Protein AF-A0A7D9DCQ5-F1 (afdb_monomer)

Solvent-accessible surface area (backbone atoms only — not comparable to full-atom values): 8613 Å² total; per-residue (Å²): 143,80,82,90,78,86,77,86,80,78,88,84,84,74,86,82,74,86,76,88,77,88,80,90,83,80,91,74,94,71,77,94,63,81,60,81,58,56,67,53,51,53,52,44,56,51,51,36,52,52,33,51,52,51,37,54,52,42,53,53,47,46,61,48,40,65,73,48,94,55,53,66,67,62,50,52,55,42,48,53,53,41,51,54,36,48,55,56,30,48,55,42,46,51,54,49,38,57,48,19,61,77,66,70,32,62,66,60,35,52,52,46,52,54,51,51,54,51,51,50,52,60,47,50,60,55,46,53,59,44,52,52,46,48,53,51,55,62,60,75,74,110

Nearest PDB structures (foldseek):
  8fih-assembly1_C  TM=6.602E-01  e=3.476E-01  synthetic construct
  8gjg-assembly1_A  TM=7.082E-01  e=1.261E+00  synthetic construct
  8gji-assembly1_A  TM=5.896E-01  e=8.661E-01  synthetic construct
  3fzf-assembly2_B  TM=5.570E-01  e=3.692E+00  Homo sapiens

Radius of gyration: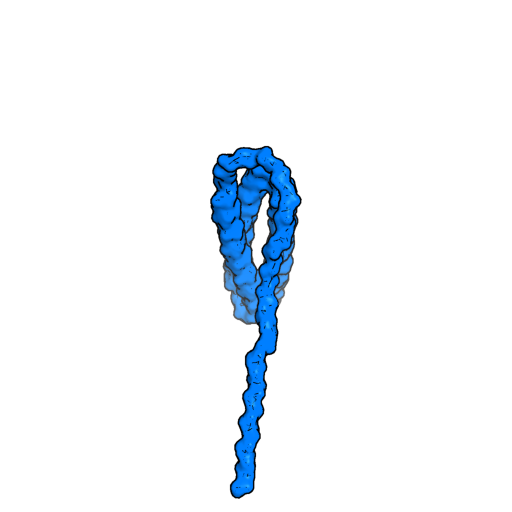 25.14 Å; Cα contacts (8 Å, |Δi|>4): 67; chains: 1; bounding box: 58×65×68 Å

Sequence (142 aa):
MSDDEVTELSMEGNAKENVVESGVSKENGQGNVAVPYGEILVKLRKEKRTRKTRLTKSKHRLQKLAKMRATREEIESCIEEIWEILEEAQAVMDEMSVLALKMENTELQSEIMKESDSLQEETQEVIERAEERLTDLMLEAR

Foldseek 3Di:
DDDDDDDDDDDDDDDPPPPPDDDDDDDDDDDPPVPPCPVVLVVLVVQLVVLVVVLVVLLVVLVVCLVDPHDLVSNVVSLVVNVVSLVSNVVSLVVQLVSCVVVVNVVSNVVSVVVNVVSVVVSVVSNVSSVVSSVVVVVVVD

Structure (mmCIF, N/CA/C/O backbone):
data_AF-A0A7D9DCQ5-F1
#
_entry.id   AF-A0A7D9DCQ5-F1
#
loop_
_atom_site.group_PDB
_atom_site.id
_atom_site.type_symbol
_atom_site.label_atom_id
_atom_site.label_alt_id
_atom_site.label_comp_id
_atom_site.label_asym_id
_atom_site.label_entity_id
_atom_site.label_seq_id
_atom_site.pdbx_PDB_ins_code
_atom_site.Cartn_x
_atom_site.Cartn_y
_atom_site.Cartn_z
_atom_site.occupancy
_atom_site.B_iso_or_equiv
_atom_site.auth_seq_id
_atom_site.auth_comp_id
_atom_site.auth_asym_id
_atom_site.auth_atom_id
_atom_site.pdbx_PDB_model_num
ATOM 1 N N . MET A 1 1 ? 38.873 -57.550 19.656 1.00 48.81 1 MET A N 1
ATOM 2 C CA . MET A 1 1 ? 37.928 -57.350 20.767 1.00 48.81 1 MET A CA 1
ATOM 3 C C . MET A 1 1 ? 38.279 -55.999 21.335 1.00 48.81 1 MET A C 1
ATOM 5 O O . MET A 1 1 ? 39.343 -55.868 21.923 1.00 48.81 1 MET A O 1
ATOM 9 N N . SER A 1 2 ? 37.493 -54.997 20.967 1.00 48.00 2 SER A N 1
ATOM 10 C CA . SER A 1 2 ? 37.652 -53.620 21.413 1.00 48.00 2 SER A CA 1
ATOM 11 C C . SER A 1 2 ? 36.250 -53.114 21.664 1.00 48.00 2 SER A C 1
ATOM 13 O O . SER A 1 2 ? 35.358 -53.348 20.847 1.00 48.00 2 SER A O 1
ATOM 15 N N . ASP A 1 3 ? 36.113 -52.582 22.861 1.00 46.25 3 ASP A N 1
ATOM 16 C CA . ASP A 1 3 ? 34.896 -52.497 23.631 1.00 46.25 3 ASP A CA 1
ATOM 17 C C . ASP A 1 3 ? 33.929 -51.434 23.118 1.00 46.25 3 ASP A C 1
ATOM 19 O O . ASP A 1 3 ? 34.319 -50.420 22.533 1.00 46.25 3 ASP A O 1
ATOM 23 N N . ASP A 1 4 ? 32.655 -51.720 23.367 1.00 49.94 4 ASP A N 1
ATOM 24 C CA . ASP A 1 4 ? 31.549 -50.783 23.324 1.00 49.94 4 ASP A CA 1
ATOM 25 C C . ASP A 1 4 ? 31.826 -49.604 24.262 1.00 49.94 4 ASP A C 1
ATOM 27 O O . ASP A 1 4 ? 32.005 -49.784 25.466 1.00 49.94 4 ASP A O 1
ATOM 31 N N . GLU A 1 5 ? 31.755 -48.385 23.736 1.00 53.09 5 GLU A N 1
ATOM 32 C CA . GLU A 1 5 ? 31.410 -47.231 24.558 1.00 53.09 5 GLU A CA 1
ATOM 33 C C . GLU A 1 5 ? 30.355 -46.408 23.818 1.00 53.09 5 GLU A C 1
ATOM 35 O O . GLU A 1 5 ? 30.619 -45.537 22.989 1.00 53.09 5 GLU A O 1
ATOM 40 N N . VAL A 1 6 ? 29.108 -46.785 24.092 1.00 50.53 6 VAL A N 1
ATOM 41 C CA . VAL A 1 6 ? 27.907 -46.022 23.781 1.00 50.53 6 VAL A CA 1
ATOM 42 C C . VAL A 1 6 ? 27.926 -44.787 24.673 1.00 50.53 6 VAL A C 1
ATOM 44 O O . VAL A 1 6 ? 27.735 -44.892 25.881 1.00 50.53 6 VAL A O 1
ATOM 47 N N . THR A 1 7 ? 28.143 -43.610 24.091 1.00 52.81 7 THR A N 1
ATOM 48 C CA . THR A 1 7 ? 27.860 -42.347 24.777 1.00 52.81 7 THR A CA 1
ATOM 49 C C . THR A 1 7 ? 26.535 -41.800 24.259 1.00 52.81 7 THR A C 1
ATOM 51 O O . THR A 1 7 ? 26.467 -41.147 23.217 1.00 52.81 7 THR A O 1
ATOM 54 N N . GLU A 1 8 ? 25.463 -42.103 24.993 1.00 43.53 8 GLU A N 1
ATOM 55 C CA . GLU A 1 8 ? 24.228 -41.323 24.976 1.00 43.53 8 GLU A CA 1
ATOM 56 C C . GLU A 1 8 ? 24.563 -39.881 25.374 1.00 43.53 8 GLU A C 1
ATOM 58 O O . GLU A 1 8 ? 25.026 -39.628 26.486 1.00 43.53 8 GLU A O 1
ATOM 63 N N . LEU A 1 9 ? 24.305 -38.919 24.486 1.00 45.22 9 LEU A N 1
ATOM 64 C CA . LEU A 1 9 ? 24.145 -37.529 24.896 1.00 45.22 9 LEU A CA 1
ATOM 65 C C . LEU A 1 9 ? 22.670 -37.169 24.826 1.00 45.22 9 LEU A C 1
ATOM 67 O O . LEU A 1 9 ? 22.054 -37.071 23.764 1.00 45.22 9 LEU A O 1
ATOM 71 N N . SER A 1 10 ? 22.149 -37.046 26.040 1.00 45.31 10 SER A N 1
ATOM 72 C CA . SER A 1 10 ? 20.806 -36.668 26.418 1.00 45.31 10 SER A CA 1
ATOM 73 C C . SER A 1 10 ? 20.350 -35.371 25.755 1.00 45.31 10 SER A C 1
ATOM 75 O O . SER A 1 10 ? 21.108 -34.419 25.567 1.00 45.31 10 SER A O 1
ATOM 77 N N . MET A 1 11 ? 19.052 -35.367 25.468 1.00 47.59 11 MET A N 1
ATOM 78 C CA . MET A 1 11 ? 18.215 -34.205 25.214 1.00 47.59 11 MET A CA 1
ATOM 79 C C . MET A 1 11 ? 18.418 -33.126 26.283 1.00 47.59 11 MET A C 1
ATOM 81 O O . MET A 1 11 ? 18.539 -33.468 27.455 1.00 47.59 11 MET A O 1
ATOM 85 N N . GLU A 1 12 ? 18.380 -31.857 25.866 1.00 38.34 12 GLU A N 1
ATOM 86 C CA . GLU A 1 12 ? 17.623 -30.743 26.471 1.00 38.34 12 GLU A CA 1
ATOM 87 C C . GLU A 1 12 ? 18.153 -29.403 25.937 1.00 38.34 12 GLU A C 1
ATOM 89 O O . GLU A 1 12 ? 19.360 -29.215 25.802 1.00 38.34 12 GLU A O 1
ATOM 94 N N . GLY A 1 13 ? 17.265 -28.443 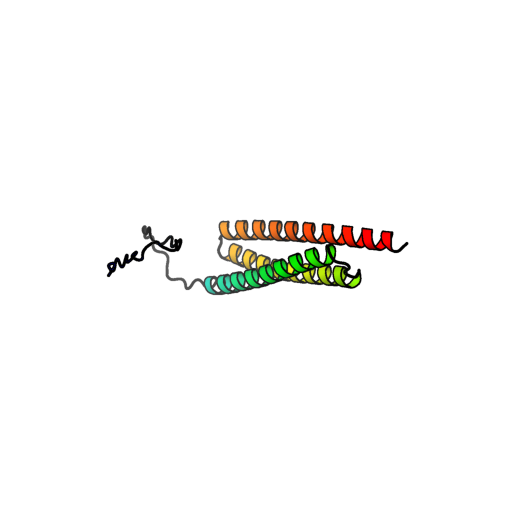25.643 1.00 39.53 13 GLY A N 1
ATOM 95 C CA . GLY A 1 13 ? 17.741 -27.072 25.408 1.00 39.53 13 GLY A CA 1
ATOM 96 C C . GLY A 1 13 ? 16.896 -26.094 24.596 1.00 39.53 13 GLY A C 1
ATOM 97 O O . GLY A 1 13 ? 17.462 -25.234 23.939 1.00 39.53 13 GLY A O 1
ATOM 98 N N . ASN A 1 14 ? 15.571 -26.185 24.693 1.00 41.59 14 ASN A N 1
ATOM 99 C CA . ASN A 1 14 ? 14.661 -25.038 24.801 1.00 41.59 14 ASN A CA 1
ATOM 100 C C . ASN A 1 14 ? 14.607 -24.010 23.643 1.00 41.59 14 ASN A C 1
ATOM 102 O O . ASN A 1 14 ? 15.322 -23.004 23.606 1.00 41.59 14 ASN A O 1
ATOM 106 N N . ALA A 1 15 ? 13.621 -24.202 22.760 1.00 44.69 15 ALA A N 1
ATOM 107 C CA . ALA A 1 15 ? 13.023 -23.112 22.003 1.00 44.69 15 ALA A CA 1
ATOM 108 C C . ALA A 1 15 ? 12.508 -22.050 22.987 1.00 44.69 15 ALA A C 1
ATOM 110 O O . ALA A 1 15 ? 11.627 -22.320 23.799 1.00 44.69 15 ALA A O 1
ATOM 111 N N . LYS A 1 16 ? 13.052 -20.833 22.927 1.00 45.72 16 LYS A N 1
ATOM 112 C CA . LYS A 1 16 ? 12.463 -19.691 23.630 1.00 45.72 16 LYS A CA 1
ATOM 113 C C . LYS A 1 16 ? 11.212 -19.245 22.875 1.00 45.72 16 LYS A C 1
ATOM 115 O O . LYS A 1 16 ? 11.254 -18.321 22.067 1.00 45.72 16 LYS A O 1
ATOM 120 N N . GLU A 1 17 ? 10.106 -19.928 23.150 1.00 37.34 17 GLU A N 1
ATOM 121 C CA . GLU A 1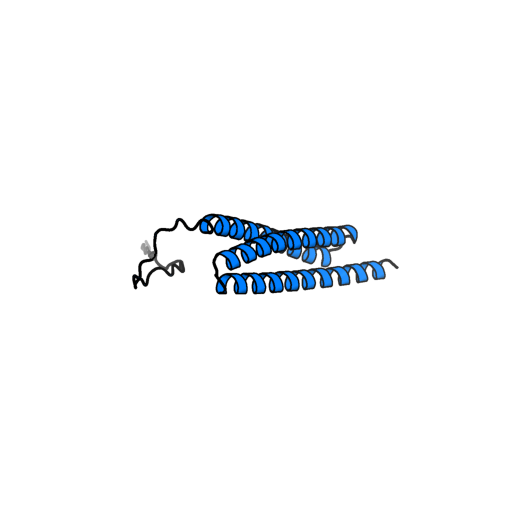 17 ? 8.783 -19.316 23.166 1.00 37.34 17 GLU A CA 1
ATOM 122 C C . GLU A 1 17 ? 8.847 -18.104 24.095 1.00 37.34 17 GLU A C 1
ATOM 124 O O . GLU A 1 17 ? 8.991 -18.235 25.309 1.00 37.34 17 GLU A O 1
ATOM 129 N N . ASN A 1 18 ? 8.769 -16.904 23.528 1.00 34.75 18 ASN A N 1
ATOM 130 C CA . ASN A 1 18 ? 8.555 -15.700 24.316 1.00 34.75 18 ASN A CA 1
ATOM 131 C C . ASN A 1 18 ? 7.047 -15.589 24.589 1.00 34.75 18 ASN A C 1
ATOM 133 O O . ASN A 1 18 ? 6.344 -14.758 24.020 1.00 34.75 18 ASN A O 1
ATOM 137 N N . VAL A 1 19 ? 6.554 -16.504 25.426 1.00 42.19 19 VAL A N 1
ATOM 138 C CA . VAL A 1 19 ? 5.295 -16.357 26.151 1.00 42.19 19 VAL A CA 1
ATOM 139 C C . VAL A 1 19 ? 5.579 -15.372 27.276 1.00 42.19 19 VAL A C 1
ATOM 141 O O . VAL A 1 19 ? 6.219 -15.708 28.268 1.00 42.19 19 VAL A O 1
ATOM 144 N N . VAL A 1 20 ? 5.132 -14.132 27.107 1.00 41.75 20 VAL A N 1
ATOM 145 C CA . VAL A 1 20 ? 4.950 -13.224 28.239 1.00 41.75 20 VAL A CA 1
ATOM 146 C C . VAL A 1 20 ? 3.476 -13.292 28.591 1.00 41.75 20 VAL A C 1
ATOM 148 O O . VAL A 1 20 ? 2.658 -12.538 28.072 1.00 41.75 20 VAL A O 1
ATOM 151 N N . GLU A 1 21 ? 3.148 -14.251 29.449 1.00 44.38 21 GLU A N 1
ATOM 152 C CA . GLU A 1 21 ? 1.901 -14.257 30.194 1.00 44.38 21 GLU A CA 1
ATOM 153 C C . GLU A 1 21 ? 2.204 -14.139 31.690 1.00 44.38 21 GLU A C 1
ATOM 155 O O . GLU A 1 21 ? 3.105 -14.786 32.222 1.00 44.38 21 GLU A O 1
ATOM 160 N N . SER A 1 22 ? 1.347 -13.356 32.340 1.00 42.81 22 SER A N 1
ATOM 161 C CA . SER A 1 22 ? 1.019 -13.356 33.765 1.00 42.81 22 SER A CA 1
ATOM 162 C C . SER A 1 22 ? 1.627 -12.262 34.647 1.00 42.81 22 SER A C 1
ATOM 164 O O . SER A 1 22 ? 2.827 -12.178 34.898 1.00 42.81 22 SER A O 1
ATOM 166 N N . GLY A 1 23 ? 0.707 -11.451 35.178 1.00 35.16 23 GLY A N 1
ATOM 167 C CA . GLY A 1 23 ? 0.937 -10.448 36.212 1.00 35.16 23 GLY A CA 1
ATOM 168 C C . GLY A 1 23 ? -0.323 -9.667 36.611 1.00 35.16 23 GLY A C 1
ATOM 169 O O . GLY A 1 23 ? -0.264 -8.453 36.754 1.00 35.16 23 GLY A O 1
ATOM 170 N N . VAL A 1 24 ? -1.460 -10.361 36.745 1.00 41.28 24 VAL A N 1
ATOM 171 C CA . VAL A 1 24 ? -2.741 -9.930 37.360 1.00 41.28 24 VAL A CA 1
ATOM 172 C C . VAL A 1 24 ? -2.463 -9.292 38.745 1.00 41.28 24 VAL A C 1
ATOM 174 O O . VAL A 1 24 ? -1.657 -9.818 39.502 1.00 41.28 24 VAL A O 1
ATOM 177 N N . SER A 1 25 ? -2.940 -8.097 39.115 1.00 44.53 25 SER A N 1
ATOM 178 C CA . SER A 1 25 ? -4.315 -7.737 39.497 1.00 44.53 25 SER A CA 1
ATOM 179 C C . SER A 1 25 ? -4.402 -6.235 39.787 1.00 44.53 25 SER A C 1
ATOM 181 O O . SER A 1 25 ? -3.571 -5.708 40.528 1.00 44.53 25 SER A O 1
ATOM 183 N N . LYS A 1 26 ? -5.506 -5.600 39.385 1.00 38.66 26 LYS A N 1
ATOM 184 C CA . LYS A 1 26 ? -6.425 -4.955 40.337 1.00 38.66 26 LYS A CA 1
ATOM 185 C C . LYS A 1 26 ? -7.773 -4.730 39.666 1.00 38.66 26 LYS A C 1
ATOM 187 O O . LYS A 1 26 ? -7.882 -4.038 38.661 1.00 38.66 26 LYS A O 1
ATOM 192 N N . GLU A 1 27 ? -8.768 -5.380 40.251 1.00 45.78 27 GLU A N 1
ATOM 193 C CA . GLU A 1 27 ? -10.185 -5.187 39.997 1.00 45.78 27 GLU A CA 1
ATOM 194 C C . GLU A 1 27 ? -10.535 -3.702 40.092 1.00 45.78 27 GLU A C 1
ATOM 196 O O . GLU A 1 27 ? -10.191 -3.038 41.067 1.00 45.78 27 GLU A O 1
ATOM 201 N N . ASN A 1 28 ? -11.263 -3.203 39.101 1.00 33.66 28 ASN A N 1
ATOM 202 C CA . ASN A 1 28 ? -12.327 -2.246 39.340 1.00 33.66 28 ASN A CA 1
ATOM 203 C C . ASN A 1 28 ? -13.407 -2.507 38.299 1.00 33.66 28 ASN A C 1
ATOM 205 O O . ASN A 1 28 ? -13.145 -2.559 37.098 1.00 33.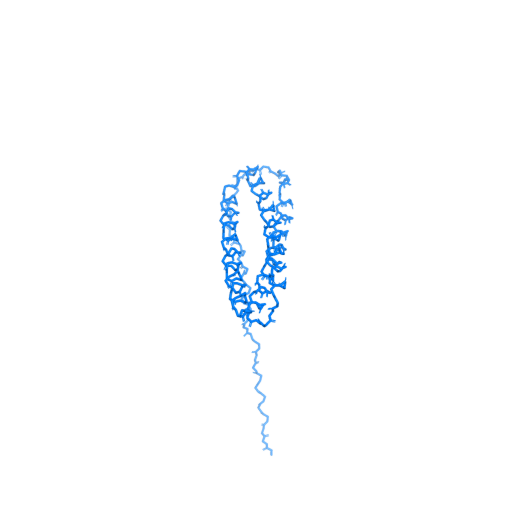66 28 ASN A O 1
ATOM 209 N N . GLY A 1 29 ? -14.610 -2.775 38.799 1.00 47.16 29 GLY A N 1
ATOM 210 C CA . GLY A 1 29 ? -15.745 -3.169 37.991 1.00 47.16 29 GLY A CA 1
ATOM 211 C C . GLY A 1 29 ? -16.095 -2.116 36.950 1.00 47.16 29 GLY A C 1
ATOM 212 O O . GLY A 1 29 ? -16.323 -0.956 37.273 1.00 47.16 29 GLY A O 1
ATOM 213 N N . GLN A 1 30 ? -16.229 -2.561 35.712 1.00 39.25 30 GLN A N 1
ATOM 214 C CA . GLN A 1 30 ? -17.095 -1.931 34.733 1.00 39.25 30 GLN A CA 1
ATOM 215 C C . GLN A 1 30 ? -17.608 -3.032 33.818 1.00 39.25 30 GLN A C 1
ATOM 217 O O . GLN A 1 30 ? -16.885 -3.965 33.482 1.00 39.25 30 GLN A O 1
ATOM 222 N N . GLY A 1 31 ? -18.915 -2.982 33.581 1.00 36.94 31 GLY A N 1
ATOM 223 C CA . GLY A 1 31 ? -19.723 -4.113 33.166 1.00 36.94 31 GLY A CA 1
ATOM 224 C C . GLY A 1 31 ? -19.187 -4.865 31.959 1.00 36.94 31 GLY A C 1
ATOM 225 O O . GLY A 1 31 ? -18.501 -4.326 31.096 1.00 36.94 31 GLY A O 1
ATOM 226 N N . ASN A 1 32 ? -19.594 -6.126 31.906 1.00 43.41 32 ASN A N 1
ATOM 227 C CA . ASN A 1 32 ? -19.558 -6.977 30.732 1.00 43.41 32 ASN A CA 1
ATOM 228 C C . ASN A 1 32 ? -20.421 -6.342 29.619 1.00 43.41 32 ASN A C 1
ATOM 230 O O . ASN A 1 32 ? -21.543 -6.763 29.352 1.00 43.41 32 ASN A O 1
ATOM 234 N N . VAL A 1 33 ? -19.937 -5.249 29.030 1.00 45.25 33 VAL A N 1
ATOM 235 C CA . VAL A 1 33 ? -20.416 -4.713 27.766 1.00 45.25 33 VAL A CA 1
ATOM 236 C C . VAL A 1 33 ? -19.717 -5.577 26.739 1.00 45.25 33 VAL A C 1
ATOM 238 O O . VAL A 1 33 ? -18.497 -5.507 26.612 1.00 45.25 33 VAL A O 1
ATOM 241 N N . ALA A 1 34 ? -20.464 -6.437 26.049 1.00 51.25 34 ALA A N 1
ATOM 242 C CA . ALA A 1 34 ? -19.963 -7.086 24.848 1.00 51.25 34 ALA A CA 1
ATOM 243 C C . ALA A 1 34 ? -19.358 -5.987 23.969 1.00 51.25 34 ALA A C 1
ATOM 245 O O . ALA A 1 34 ? -20.107 -5.161 23.463 1.00 51.25 34 ALA A O 1
ATOM 246 N N . VAL A 1 35 ? -18.024 -5.901 23.892 1.00 57.97 35 VAL A N 1
ATOM 247 C CA . VAL A 1 35 ? -17.322 -4.808 23.213 1.00 57.97 35 VAL A CA 1
ATOM 248 C C . VAL A 1 35 ? -17.592 -5.001 21.722 1.00 57.97 35 VAL A C 1
ATOM 250 O O . VAL A 1 35 ? -16.930 -5.835 21.100 1.00 57.97 35 VAL A O 1
ATOM 253 N N . PRO A 1 36 ? -18.552 -4.277 21.112 1.00 70.69 36 PRO A N 1
ATOM 254 C CA . PRO A 1 36 ? -19.006 -4.578 19.751 1.00 70.69 36 PRO A CA 1
ATOM 255 C C . PRO A 1 36 ? -17.893 -4.337 18.719 1.00 70.69 36 PRO A C 1
ATOM 257 O O . PRO A 1 36 ? -17.938 -4.821 17.593 1.00 70.69 36 PRO A O 1
ATOM 260 N N . TYR A 1 37 ? -16.856 -3.611 19.129 1.00 81.56 37 TYR A N 1
ATOM 261 C CA . TYR A 1 37 ? -15.712 -3.239 18.318 1.00 81.56 37 TYR A CA 1
ATOM 262 C C . TYR A 1 37 ? -14.562 -4.252 18.363 1.00 81.56 37 TYR A C 1
ATOM 264 O O . TYR A 1 37 ? -13.698 -4.203 17.493 1.00 81.56 37 TYR A O 1
ATOM 272 N N . GLY A 1 38 ? -14.549 -5.196 19.313 1.00 84.94 38 GLY A N 1
ATOM 273 C CA . GLY A 1 38 ? -13.455 -6.163 19.459 1.00 84.94 38 GLY A CA 1
ATOM 274 C C . GLY A 1 38 ? -13.319 -7.088 18.247 1.00 84.94 38 GLY A C 1
ATOM 275 O O . GLY A 1 38 ? -12.246 -7.193 17.653 1.00 84.94 38 GLY A O 1
ATOM 276 N N . GLU A 1 39 ? -14.422 -7.704 17.819 1.00 89.81 39 GLU A N 1
ATOM 277 C CA . GLU A 1 39 ? -14.437 -8.576 16.636 1.00 89.81 39 GLU A CA 1
ATOM 278 C C . GLU A 1 39 ? -14.141 -7.810 15.338 1.00 89.81 39 GLU A C 1
ATOM 280 O O . GLU A 1 39 ? -13.442 -8.321 14.458 1.00 89.81 39 GLU A O 1
ATOM 285 N N . ILE A 1 40 ? -14.639 -6.572 15.225 1.00 92.38 40 ILE A N 1
ATOM 286 C CA . ILE A 1 40 ? -14.389 -5.691 14.075 1.00 92.38 40 ILE A CA 1
ATOM 287 C C . ILE A 1 40 ? -12.896 -5.357 13.998 1.00 92.38 40 ILE A C 1
ATOM 289 O O . ILE A 1 40 ?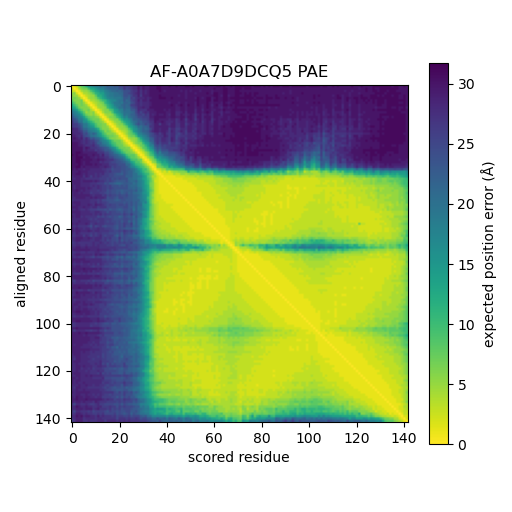 -12.275 -5.543 12.952 1.00 92.38 40 ILE A O 1
ATOM 293 N N . LEU A 1 41 ? -12.289 -4.959 15.118 1.00 91.44 41 LEU A N 1
ATOM 294 C CA . LEU A 1 41 ? -10.867 -4.637 15.194 1.00 91.44 41 LEU A CA 1
ATOM 295 C C . LEU A 1 41 ? -9.988 -5.843 14.838 1.00 91.44 41 LEU A C 1
ATOM 297 O O . LEU A 1 41 ? -8.979 -5.692 14.149 1.00 91.44 41 LEU A O 1
ATOM 301 N N . VAL A 1 42 ? -10.365 -7.052 15.264 1.00 93.56 42 VAL A N 1
ATOM 302 C CA . VAL A 1 42 ? -9.650 -8.287 14.899 1.00 93.56 42 VAL A CA 1
ATOM 303 C C . VAL A 1 42 ? -9.703 -8.537 13.389 1.00 93.56 42 VAL A C 1
ATOM 305 O O . VAL A 1 42 ? -8.671 -8.861 12.791 1.00 93.56 42 VAL A O 1
ATOM 308 N N . LYS A 1 43 ? -10.871 -8.359 12.757 1.00 95.31 43 LYS A N 1
ATOM 309 C CA . LYS A 1 43 ? -11.022 -8.496 11.299 1.00 95.31 43 LYS A CA 1
ATOM 310 C C . LYS A 1 43 ? -10.166 -7.471 10.554 1.00 95.31 43 LYS A C 1
ATOM 312 O O . LYS A 1 43 ? -9.380 -7.869 9.697 1.00 95.31 43 LYS A O 1
ATOM 317 N N . LEU A 1 44 ? -10.225 -6.199 10.947 1.00 94.81 44 LEU A N 1
ATOM 318 C CA . LEU A 1 44 ? -9.426 -5.136 10.330 1.00 94.81 44 LEU A CA 1
ATOM 319 C C . LEU A 1 44 ? -7.919 -5.370 10.497 1.00 94.81 44 LEU A C 1
ATOM 321 O O . LEU A 1 44 ? -7.163 -5.277 9.534 1.00 94.81 44 LEU A O 1
ATOM 325 N N . ARG A 1 45 ? -7.461 -5.801 11.680 1.00 92.94 45 ARG A N 1
ATOM 326 C CA . ARG A 1 45 ? -6.050 -6.172 11.900 1.00 92.94 45 ARG A CA 1
ATOM 327 C C . ARG A 1 45 ? -5.598 -7.328 11.006 1.00 92.94 45 ARG A C 1
ATOM 329 O O . ARG A 1 45 ? -4.431 -7.384 10.613 1.00 92.94 45 ARG A O 1
ATOM 336 N N . LYS A 1 46 ? -6.479 -8.286 10.708 1.00 96.69 46 LYS A N 1
ATOM 337 C CA . LYS A 1 46 ? -6.180 -9.379 9.771 1.00 96.69 46 LYS A CA 1
ATOM 338 C C . LYS A 1 46 ? -6.102 -8.870 8.331 1.00 96.69 46 LYS A C 1
ATOM 340 O O . LYS A 1 46 ? -5.170 -9.246 7.619 1.00 96.69 46 LYS A O 1
ATOM 345 N N . GLU A 1 47 ? -7.025 -8.004 7.933 1.00 96.50 47 GLU A N 1
ATOM 346 C CA . GLU A 1 47 ? -7.036 -7.407 6.598 1.00 96.50 47 GLU A CA 1
ATOM 347 C C . GLU A 1 47 ? -5.783 -6.554 6.366 1.00 96.50 47 GLU A C 1
ATOM 349 O O . GLU A 1 47 ? -5.039 -6.802 5.417 1.00 96.50 47 GLU A O 1
ATOM 354 N N . LYS A 1 48 ? -5.443 -5.675 7.318 1.00 95.62 48 LYS A N 1
ATOM 355 C CA . LYS A 1 48 ? -4.217 -4.863 7.298 1.00 95.62 48 LYS A CA 1
ATOM 356 C C . LYS A 1 48 ? -2.972 -5.725 7.088 1.00 95.62 48 LYS A C 1
ATOM 358 O O . LYS A 1 48 ? -2.148 -5.442 6.223 1.00 95.62 48 LYS A O 1
ATOM 363 N N . ARG A 1 49 ? -2.835 -6.820 7.850 1.00 96.19 49 ARG A N 1
ATOM 364 C CA . ARG A 1 49 ? -1.705 -7.757 7.696 1.00 96.19 49 ARG A CA 1
ATOM 365 C C . ARG A 1 49 ? -1.662 -8.389 6.307 1.00 96.19 49 ARG A C 1
ATOM 367 O O . ARG A 1 49 ? -0.576 -8.573 5.758 1.00 96.19 49 ARG A O 1
ATOM 374 N N . THR A 1 50 ? -2.820 -8.711 5.742 1.00 97.25 50 THR A N 1
ATOM 375 C CA . THR A 1 50 ? -2.926 -9.295 4.401 1.00 97.25 50 THR A CA 1
ATOM 376 C C . THR A 1 50 ? -2.459 -8.302 3.337 1.00 97.25 50 THR A C 1
ATOM 378 O O . THR A 1 50 ? -1.601 -8.653 2.524 1.00 97.25 50 THR A O 1
ATOM 381 N N . ARG A 1 51 ? -2.931 -7.049 3.390 1.00 95.50 51 ARG A N 1
ATOM 382 C CA . ARG A 1 51 ? -2.503 -5.982 2.467 1.00 95.50 51 ARG A CA 1
ATOM 383 C C . ARG A 1 51 ? -1.020 -5.660 2.616 1.00 95.50 51 ARG A C 1
ATOM 385 O O . ARG A 1 51 ? -0.301 -5.700 1.626 1.00 95.50 51 ARG A O 1
ATOM 392 N N . LYS A 1 52 ? -0.518 -5.505 3.847 1.00 93.50 52 LYS A N 1
ATOM 393 C CA . LYS A 1 52 ? 0.917 -5.297 4.117 1.00 93.50 52 LYS A CA 1
ATOM 394 C C . LYS A 1 52 ? 1.780 -6.423 3.545 1.00 93.50 52 LYS A C 1
ATOM 396 O O . LYS A 1 52 ? 2.796 -6.163 2.915 1.00 93.50 52 LYS A O 1
ATOM 401 N N . THR A 1 53 ? 1.347 -7.676 3.694 1.00 96.19 53 THR A N 1
ATOM 402 C CA . THR A 1 53 ? 2.061 -8.831 3.123 1.00 96.19 53 THR A CA 1
ATOM 403 C C . THR A 1 53 ? 2.094 -8.782 1.595 1.00 96.19 53 THR A C 1
ATOM 405 O O . THR A 1 53 ? 3.132 -9.080 1.001 1.00 96.19 53 THR A O 1
ATOM 408 N N . ARG A 1 54 ? 0.976 -8.420 0.946 1.00 97.00 54 ARG A N 1
ATOM 409 C CA . ARG A 1 54 ? 0.930 -8.218 -0.512 1.00 97.00 54 ARG A CA 1
ATOM 410 C C . ARG A 1 54 ? 1.879 -7.095 -0.924 1.00 97.00 54 ARG A C 1
ATOM 412 O O . ARG A 1 54 ? 2.730 -7.330 -1.773 1.00 97.00 54 ARG A O 1
ATOM 419 N N . LEU A 1 55 ? 1.826 -5.956 -0.238 1.00 95.31 55 LEU A N 1
ATOM 420 C CA . LEU A 1 55 ? 2.679 -4.802 -0.506 1.00 95.31 55 LEU A CA 1
ATOM 421 C C . LEU A 1 55 ? 4.162 -5.161 -0.398 1.00 95.31 55 LEU A C 1
ATOM 423 O O . LEU A 1 55 ? 4.930 -4.890 -1.313 1.00 95.31 55 LEU A O 1
ATOM 427 N N . THR A 1 56 ? 4.578 -5.849 0.669 1.00 94.56 56 THR A N 1
ATOM 428 C CA . THR A 1 56 ? 5.965 -6.313 0.820 1.00 94.56 56 THR A CA 1
ATOM 429 C C . THR A 1 56 ? 6.398 -7.195 -0.353 1.00 94.56 56 THR A C 1
ATOM 431 O O . THR A 1 56 ? 7.498 -7.015 -0.876 1.00 94.56 56 THR A O 1
ATOM 434 N N . LYS A 1 57 ? 5.540 -8.120 -0.804 1.00 96.75 57 LYS A N 1
ATOM 435 C CA . LYS A 1 57 ? 5.840 -8.981 -1.958 1.00 96.75 57 LYS A CA 1
ATOM 436 C C . LYS A 1 57 ? 5.979 -8.175 -3.249 1.00 96.75 57 LYS A C 1
ATOM 438 O O . LYS A 1 57 ? 6.938 -8.411 -3.983 1.00 96.75 57 LYS A O 1
ATOM 443 N N . SER A 1 58 ? 5.082 -7.227 -3.505 1.00 95.56 58 SER A N 1
ATOM 444 C CA . SER A 1 58 ? 5.121 -6.393 -4.712 1.00 95.56 58 SER A CA 1
ATOM 445 C C . SER A 1 58 ? 6.330 -5.446 -4.690 1.00 95.56 58 SER A C 1
ATOM 447 O O . SER A 1 58 ? 7.067 -5.403 -5.672 1.00 95.56 58 SER A O 1
ATOM 449 N N . LYS A 1 59 ? 6.673 -4.843 -3.537 1.00 94.56 59 LYS A N 1
ATOM 450 C CA . LYS A 1 59 ? 7.930 -4.086 -3.340 1.00 94.56 59 LYS A CA 1
ATOM 451 C C . LYS A 1 59 ? 9.165 -4.937 -3.661 1.00 94.56 59 LYS A C 1
ATOM 453 O O . LYS A 1 59 ? 10.053 -4.507 -4.393 1.00 94.56 59 LYS A O 1
ATOM 458 N N . HIS A 1 60 ? 9.218 -6.174 -3.162 1.00 94.31 60 HIS A N 1
ATOM 459 C CA . HIS A 1 60 ? 10.321 -7.094 -3.471 1.00 94.31 60 HIS A CA 1
ATOM 460 C C . HIS A 1 60 ? 10.367 -7.483 -4.955 1.00 94.31 60 HIS A C 1
ATOM 462 O O . HIS A 1 60 ? 11.454 -7.672 -5.505 1.00 94.31 60 HIS A O 1
ATOM 468 N N . ARG A 1 61 ? 9.210 -7.620 -5.613 1.00 94.75 61 ARG A N 1
ATOM 469 C CA . ARG A 1 61 ? 9.134 -7.878 -7.055 1.00 94.75 61 ARG A CA 1
ATOM 470 C C . ARG A 1 61 ? 9.691 -6.695 -7.844 1.00 94.75 61 ARG A C 1
ATOM 472 O O . ARG A 1 61 ? 10.557 -6.916 -8.684 1.00 94.75 61 ARG A O 1
ATOM 479 N N . LEU A 1 62 ? 9.284 -5.470 -7.515 1.00 93.56 62 LEU A N 1
ATOM 480 C CA . LEU A 1 62 ? 9.767 -4.250 -8.163 1.00 93.56 62 LEU A CA 1
ATOM 481 C C . LEU A 1 62 ? 11.289 -4.107 -8.044 1.00 93.56 62 LEU A C 1
ATOM 483 O O . LEU A 1 62 ? 11.981 -3.920 -9.040 1.00 93.56 62 LEU A O 1
ATOM 487 N N . GLN A 1 63 ? 11.836 -4.325 -6.846 1.00 90.81 63 GLN A N 1
ATOM 488 C CA . GLN A 1 63 ? 13.285 -4.312 -6.622 1.00 90.81 63 GLN A CA 1
ATOM 489 C C . GLN A 1 63 ? 14.042 -5.365 -7.444 1.00 90.81 63 GLN A C 1
ATOM 491 O O . GLN A 1 63 ? 15.204 -5.153 -7.795 1.00 90.81 63 GLN A O 1
ATOM 496 N N . LYS A 1 64 ? 13.426 -6.520 -7.727 1.00 92.31 64 LYS A N 1
ATOM 497 C CA . LYS A 1 64 ? 14.014 -7.534 -8.614 1.00 92.31 64 LYS A CA 1
ATOM 498 C C . LYS A 1 64 ? 13.944 -7.100 -10.072 1.00 92.31 64 LYS A C 1
ATOM 500 O O . LYS A 1 64 ? 14.960 -7.196 -10.753 1.00 92.31 64 LYS A O 1
ATOM 505 N N . LEU A 1 65 ? 12.790 -6.603 -10.523 1.00 89.81 65 LEU A N 1
ATOM 506 C CA . LEU A 1 65 ? 12.608 -6.099 -11.886 1.00 89.81 65 LEU A CA 1
ATOM 507 C C . LEU A 1 65 ? 13.624 -4.996 -12.197 1.00 89.81 65 LEU A C 1
ATOM 509 O O . LEU A 1 65 ? 14.310 -5.080 -13.210 1.00 89.81 65 LEU A O 1
ATOM 513 N N . ALA A 1 66 ? 13.838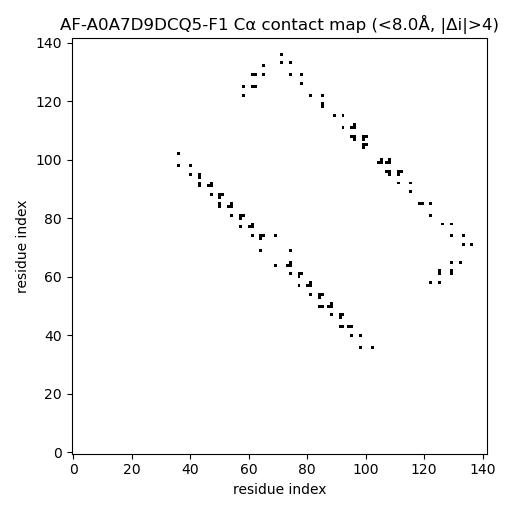 -4.065 -11.264 1.00 82.44 66 ALA A N 1
ATOM 514 C CA . ALA A 1 66 ? 14.810 -2.983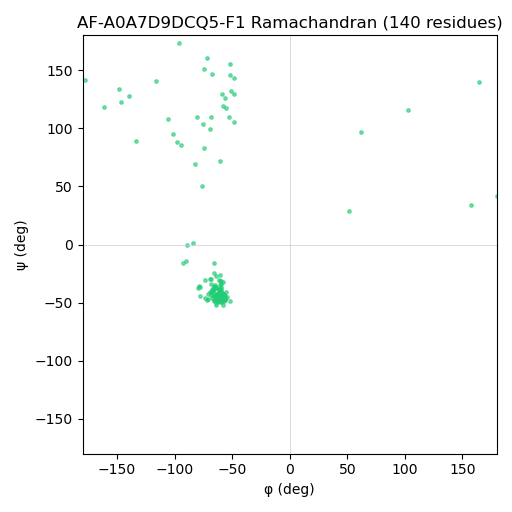 -11.414 1.00 82.44 66 ALA A CA 1
ATOM 515 C C . ALA A 1 66 ? 16.268 -3.461 -11.599 1.00 82.44 66 ALA A C 1
ATOM 517 O O . ALA A 1 66 ? 17.075 -2.765 -12.210 1.00 82.44 66 ALA A O 1
ATOM 518 N N . LYS A 1 67 ? 16.623 -4.652 -11.095 1.00 83.69 67 LYS A N 1
ATOM 519 C CA . LYS A 1 67 ? 17.975 -5.239 -11.210 1.00 83.69 67 LYS A CA 1
ATOM 520 C C . LYS A 1 67 ? 18.141 -6.154 -12.420 1.00 83.69 67 LYS A C 1
ATOM 522 O O . LYS A 1 67 ? 19.262 -6.528 -12.761 1.00 83.69 67 LYS A O 1
ATOM 527 N N . MET A 1 68 ? 17.039 -6.585 -13.018 1.00 84.25 68 MET A N 1
ATOM 528 C CA . MET A 1 68 ? 17.036 -7.475 -14.171 1.00 84.25 68 MET A CA 1
ATOM 529 C C . MET A 1 68 ? 16.915 -6.657 -15.460 1.00 84.25 68 MET A C 1
ATOM 531 O O . MET A 1 68 ? 16.699 -5.448 -15.441 1.00 84.25 68 MET A O 1
ATOM 535 N N . ARG A 1 69 ? 17.030 -7.322 -16.613 1.00 79.69 69 ARG A N 1
ATOM 536 C CA . ARG A 1 69 ? 16.639 -6.741 -17.907 1.00 79.69 69 ARG A CA 1
ATOM 537 C C . ARG A 1 69 ? 15.113 -6.756 -18.062 1.00 79.69 69 ARG A C 1
ATOM 539 O O . ARG A 1 69 ? 14.610 -7.303 -19.037 1.00 79.69 69 ARG A O 1
ATOM 546 N N . ALA A 1 70 ? 14.401 -6.256 -17.054 1.00 86.12 70 ALA A N 1
ATOM 547 C CA . ALA A 1 70 ? 12.963 -6.068 -17.143 1.00 86.12 70 ALA A CA 1
ATOM 548 C C . ALA A 1 70 ? 12.661 -4.965 -18.159 1.00 86.12 70 ALA A C 1
ATOM 550 O O . ALA A 1 70 ? 13.438 -4.022 -18.333 1.00 86.12 70 ALA A O 1
ATOM 551 N N . THR A 1 71 ? 11.539 -5.118 -18.840 1.00 88.75 71 THR A N 1
ATOM 552 C CA . THR A 1 71 ? 10.988 -4.103 -19.731 1.00 88.75 71 THR A CA 1
ATOM 553 C C . THR A 1 71 ? 10.426 -2.936 -18.926 1.00 88.75 71 THR A C 1
ATOM 555 O O . THR A 1 71 ? 10.136 -3.051 -17.731 1.00 88.75 71 THR A O 1
ATOM 558 N N . ARG A 1 72 ? 10.264 -1.796 -19.596 1.00 89.56 72 ARG A N 1
ATOM 559 C CA . ARG A 1 72 ? 9.625 -0.618 -19.013 1.00 89.56 72 ARG A CA 1
ATOM 560 C C . ARG A 1 72 ? 8.212 -0.950 -18.534 1.00 89.56 72 ARG A C 1
ATOM 562 O O . ARG A 1 72 ? 7.862 -0.630 -17.404 1.00 89.56 72 ARG A O 1
ATOM 569 N N . GLU A 1 73 ? 7.452 -1.650 -19.368 1.00 92.00 73 GLU A N 1
ATOM 570 C CA . GLU A 1 73 ? 6.061 -2.015 -19.119 1.00 92.00 73 GLU A CA 1
ATOM 571 C C . GLU A 1 73 ? 5.917 -2.908 -17.874 1.00 92.00 73 GLU A C 1
ATOM 573 O O . GLU A 1 73 ? 4.987 -2.738 -17.088 1.00 92.00 73 GLU A O 1
ATOM 578 N N . GLU A 1 74 ? 6.858 -3.833 -17.644 1.00 93.06 74 GLU A N 1
ATOM 579 C CA . GLU A 1 74 ? 6.869 -4.676 -16.439 1.00 93.06 74 GLU A CA 1
ATOM 580 C C . GLU A 1 74 ? 7.105 -3.868 -15.155 1.00 93.06 74 GLU A C 1
ATOM 582 O O . GLU A 1 74 ? 6.521 -4.176 -14.113 1.00 93.06 74 GLU A O 1
ATOM 587 N N . ILE A 1 75 ? 7.969 -2.851 -15.212 1.00 92.19 75 ILE A N 1
ATOM 588 C CA . ILE A 1 75 ? 8.263 -1.985 -14.065 1.00 92.19 75 ILE A CA 1
ATOM 589 C C . ILE A 1 75 ? 7.071 -1.063 -13.785 1.00 92.19 75 ILE A C 1
ATOM 591 O O . ILE A 1 75 ? 6.623 -1.010 -12.641 1.00 92.19 75 ILE A O 1
ATOM 595 N N . GLU A 1 76 ? 6.521 -0.404 -14.811 1.00 93.62 76 GLU A N 1
ATOM 596 C CA . GLU A 1 76 ? 5.354 0.486 -14.691 1.00 93.62 76 GLU A CA 1
ATOM 597 C C . GLU A 1 76 ? 4.138 -0.260 -14.126 1.00 93.62 76 GLU A C 1
ATOM 599 O O . GLU A 1 76 ? 3.585 0.150 -13.108 1.00 93.62 76 GLU A O 1
ATOM 604 N N . SER A 1 77 ? 3.801 -1.430 -14.683 1.00 95.50 77 SER A N 1
ATOM 605 C CA . SER A 1 77 ? 2.699 -2.257 -14.171 1.00 95.50 77 SER A CA 1
ATOM 606 C C . SER A 1 77 ? 2.909 -2.676 -12.710 1.00 95.50 77 SER A C 1
ATOM 608 O O . SER A 1 77 ? 1.964 -2.776 -11.927 1.00 95.50 77 SER A O 1
ATOM 610 N N . CYS A 1 78 ? 4.158 -2.913 -12.302 1.00 95.56 78 CYS A N 1
ATOM 611 C CA . CYS A 1 78 ? 4.454 -3.257 -10.920 1.00 95.56 78 CYS A CA 1
ATOM 612 C C . CYS A 1 78 ? 4.344 -2.059 -9.965 1.00 95.56 78 CYS A C 1
ATOM 614 O O . CYS A 1 78 ? 4.019 -2.275 -8.798 1.00 95.56 78 CYS A O 1
ATOM 616 N N . ILE A 1 79 ? 4.620 -0.837 -10.427 1.00 95.12 79 ILE A N 1
ATOM 617 C CA . ILE A 1 79 ? 4.406 0.396 -9.656 1.00 95.12 79 ILE A CA 1
ATOM 618 C C . ILE A 1 79 ? 2.905 0.631 -9.456 1.00 95.12 79 ILE A C 1
ATOM 620 O O . ILE A 1 79 ? 2.483 0.867 -8.326 1.00 95.12 79 ILE A O 1
ATOM 624 N N . GLU A 1 80 ? 2.098 0.490 -10.511 1.00 96.12 80 GLU A N 1
ATOM 625 C CA . GLU A 1 80 ? 0.634 0.615 -10.435 1.00 96.12 80 GLU A CA 1
ATOM 626 C C . GLU A 1 80 ? 0.035 -0.356 -9.406 1.00 96.12 80 GLU A C 1
ATOM 628 O O . GLU A 1 80 ? -0.694 0.064 -8.510 1.00 96.12 80 GLU A O 1
ATOM 633 N N . GLU A 1 81 ? 0.430 -1.636 -9.445 1.00 96.44 81 GLU A N 1
ATOM 634 C CA . GLU A 1 81 ? -0.032 -2.628 -8.461 1.00 96.44 81 GLU A CA 1
ATOM 635 C C . GLU A 1 81 ? 0.344 -2.234 -7.020 1.00 96.44 81 GLU A C 1
ATOM 637 O O . GLU A 1 81 ? -0.415 -2.468 -6.079 1.00 96.44 81 GLU A O 1
ATOM 642 N N . ILE A 1 82 ? 1.532 -1.659 -6.816 1.00 96.38 82 ILE A N 1
ATOM 643 C CA . ILE A 1 82 ? 1.977 -1.223 -5.489 1.00 96.38 82 ILE A CA 1
ATOM 644 C C . ILE A 1 82 ? 1.110 -0.069 -4.977 1.00 96.38 82 ILE A C 1
ATOM 646 O O . ILE A 1 82 ? 0.743 -0.095 -3.800 1.00 96.38 82 ILE A O 1
ATOM 650 N N . TRP A 1 83 ? 0.764 0.895 -5.836 1.00 96.44 83 TRP A N 1
ATOM 651 C CA . TRP A 1 83 ? -0.129 1.997 -5.476 1.00 96.44 83 TRP A CA 1
ATOM 652 C C . TRP A 1 83 ? -1.516 1.498 -5.084 1.00 96.44 83 TRP A C 1
ATOM 654 O O . TRP A 1 83 ? -1.991 1.840 -4.003 1.00 96.44 83 TRP A O 1
ATOM 664 N N . GLU A 1 84 ? -2.109 0.608 -5.880 1.00 96.50 84 GLU A N 1
ATOM 665 C CA . GLU A 1 84 ? -3.407 0.009 -5.556 1.00 96.50 84 GLU A CA 1
ATOM 666 C C . GLU A 1 84 ? -3.378 -0.689 -4.189 1.00 96.50 84 GLU A C 1
ATOM 668 O O . GLU A 1 84 ? -4.254 -0.487 -3.350 1.00 96.50 84 GLU A O 1
ATOM 673 N N . ILE A 1 85 ? -2.340 -1.486 -3.911 1.00 96.44 85 ILE A N 1
ATOM 674 C CA . ILE A 1 85 ? -2.232 -2.182 -2.623 1.00 96.44 85 ILE A CA 1
ATOM 675 C C . ILE A 1 85 ? -2.039 -1.193 -1.464 1.00 96.44 85 ILE A C 1
ATOM 677 O O . ILE A 1 85 ? -2.529 -1.451 -0.358 1.00 96.44 85 ILE A O 1
ATOM 681 N N . LEU A 1 86 ? -1.308 -0.095 -1.677 1.00 95.31 86 LEU A N 1
ATOM 682 C CA . LEU A 1 86 ? -1.121 0.934 -0.657 1.00 95.31 86 LEU A CA 1
ATOM 683 C C . LEU A 1 86 ? -2.449 1.622 -0.326 1.00 95.31 86 LEU A C 1
ATOM 685 O O . LEU A 1 86 ? -2.782 1.718 0.854 1.00 95.31 86 LEU A O 1
ATOM 689 N N . GLU A 1 87 ? -3.224 2.020 -1.335 1.00 96.12 87 GLU A N 1
ATOM 690 C CA . GLU A 1 87 ? -4.555 2.614 -1.156 1.00 96.12 87 GLU A CA 1
ATOM 691 C C . GLU A 1 87 ? -5.489 1.660 -0.398 1.00 96.12 87 GLU A C 1
ATOM 693 O O . GLU A 1 87 ? -6.141 2.043 0.575 1.00 96.12 87 GLU A O 1
ATOM 698 N N . GLU A 1 88 ? -5.491 0.376 -0.769 1.00 96.00 88 GLU A N 1
ATOM 699 C CA . GLU A 1 88 ? -6.254 -0.660 -0.068 1.00 96.00 88 GLU A CA 1
ATOM 700 C C . GLU A 1 88 ? -5.816 -0.816 1.400 1.00 96.00 88 GLU A C 1
ATOM 702 O O . GLU A 1 88 ? -6.647 -1.042 2.283 1.00 96.00 88 GLU A O 1
ATOM 707 N N . ALA A 1 89 ? -4.513 -0.729 1.686 1.00 95.56 89 ALA A N 1
ATOM 708 C CA . ALA A 1 89 ? -3.991 -0.805 3.048 1.00 95.56 89 ALA A CA 1
ATOM 709 C C . ALA A 1 89 ? -4.366 0.435 3.874 1.00 95.56 89 ALA A C 1
ATOM 711 O O . ALA A 1 89 ? -4.728 0.293 5.045 1.00 95.56 89 ALA A O 1
ATOM 712 N N . GLN A 1 90 ? -4.300 1.624 3.271 1.00 95.25 90 GLN A N 1
ATOM 713 C CA . GLN A 1 90 ? -4.671 2.891 3.898 1.00 95.25 90 GLN A CA 1
ATOM 714 C C . GLN A 1 90 ? -6.161 2.932 4.231 1.00 95.25 90 GLN A C 1
ATOM 716 O O . GLN A 1 90 ? -6.502 3.230 5.371 1.00 95.25 90 GLN A O 1
ATOM 721 N N . ALA A 1 91 ? -7.036 2.482 3.329 1.00 96.25 91 ALA A N 1
ATOM 722 C CA . ALA A 1 91 ? -8.472 2.391 3.600 1.00 96.25 91 ALA A CA 1
ATOM 723 C C . ALA A 1 91 ? -8.783 1.545 4.853 1.00 96.25 91 ALA A C 1
ATOM 725 O O . ALA A 1 91 ? -9.600 1.921 5.694 1.00 96.25 91 ALA A O 1
ATOM 726 N N . VAL A 1 92 ? -8.076 0.423 5.039 1.00 96.56 92 VAL A N 1
ATOM 727 C CA . VAL A 1 92 ? -8.223 -0.413 6.243 1.00 96.56 92 VAL A CA 1
ATOM 728 C C . VAL A 1 92 ? -7.728 0.316 7.496 1.00 96.56 92 VAL A C 1
ATOM 730 O O . VAL A 1 92 ? -8.331 0.189 8.564 1.00 96.56 92 VAL A O 1
ATOM 733 N N . MET A 1 93 ? -6.628 1.065 7.398 1.00 95.75 93 MET A N 1
ATOM 734 C CA . MET A 1 93 ? -6.092 1.855 8.512 1.00 95.75 93 MET A CA 1
ATOM 735 C C . MET A 1 93 ? -7.002 3.036 8.872 1.00 95.75 93 MET A C 1
ATOM 737 O O . MET A 1 93 ? -7.172 3.327 10.058 1.00 95.75 93 MET A O 1
ATOM 741 N N . ASP A 1 94 ? -7.673 3.646 7.901 1.00 96.06 94 ASP A N 1
ATOM 742 C CA . ASP A 1 94 ? -8.683 4.678 8.136 1.00 96.06 94 ASP A CA 1
ATOM 743 C C . ASP A 1 94 ? -9.891 4.109 8.886 1.00 96.06 94 ASP A C 1
ATOM 745 O O . ASP A 1 94 ? -10.326 4.671 9.896 1.00 96.06 94 ASP A O 1
ATOM 749 N N . GLU A 1 95 ? -10.386 2.935 8.480 1.00 95.88 95 GLU A N 1
ATOM 750 C CA . GLU A 1 95 ? -11.449 2.232 9.208 1.00 95.88 95 GLU A CA 1
ATOM 751 C C . GLU A 1 95 ? -11.032 1.899 10.650 1.00 95.88 95 GLU A C 1
ATOM 753 O O . GLU A 1 95 ? -11.811 2.092 11.592 1.00 95.88 95 GLU A O 1
ATOM 758 N N . MET A 1 96 ? -9.789 1.443 10.850 1.00 95.31 96 MET A N 1
ATOM 759 C CA . MET A 1 96 ? -9.240 1.205 12.188 1.00 95.31 96 MET A CA 1
ATOM 760 C C . MET A 1 96 ? -9.135 2.500 13.005 1.00 95.31 96 MET A C 1
ATOM 762 O O . MET A 1 96 ? -9.398 2.473 14.207 1.00 95.31 96 MET A O 1
ATOM 766 N N . SER A 1 97 ? -8.793 3.625 12.376 1.00 94.50 97 SER A N 1
ATOM 767 C CA . SER A 1 97 ? -8.685 4.933 13.033 1.00 94.50 97 SER A CA 1
ATOM 768 C C . SER A 1 97 ? -10.049 5.450 13.482 1.00 94.50 97 SER A C 1
ATOM 770 O O . SER A 1 97 ? -10.207 5.887 14.623 1.00 94.50 97 SER A O 1
ATOM 772 N N . VAL A 1 98 ? -11.075 5.316 12.635 1.00 94.25 98 VAL A N 1
ATOM 773 C CA . VAL A 1 98 ? -12.470 5.618 12.998 1.00 94.25 98 VAL A CA 1
ATOM 774 C C . VAL A 1 98 ? -12.924 4.754 14.175 1.00 94.25 98 VAL A C 1
ATOM 776 O O . VAL A 1 98 ? -13.624 5.235 15.070 1.00 94.25 98 VAL A O 1
ATOM 779 N N . LEU A 1 99 ? -12.529 3.480 14.199 1.00 93.56 99 LEU A N 1
ATOM 780 C CA . LEU A 1 99 ? -12.839 2.580 15.305 1.00 93.56 99 LEU A CA 1
ATOM 781 C C . LEU A 1 99 ? -12.128 2.997 16.598 1.00 93.56 99 LEU A C 1
ATOM 783 O O . LEU A 1 99 ? -12.762 3.030 17.650 1.00 93.56 99 LEU A O 1
ATOM 787 N N . ALA A 1 100 ? -10.848 3.363 16.517 1.00 92.69 100 ALA A N 1
ATOM 788 C CA . ALA A 1 100 ? -10.069 3.848 17.651 1.00 92.69 100 ALA A CA 1
ATOM 789 C C . ALA A 1 100 ? -10.697 5.106 18.272 1.00 92.69 100 ALA A C 1
ATOM 791 O O . ALA A 1 100 ? -10.847 5.167 19.491 1.00 92.69 100 ALA A O 1
ATOM 792 N N . LEU A 1 101 ? -11.172 6.045 17.443 1.00 92.88 101 LEU A N 1
ATOM 793 C CA . LEU A 1 101 ? -11.917 7.227 17.892 1.00 92.88 101 LEU A CA 1
ATOM 794 C C . LEU A 1 101 ? -13.212 6.857 18.626 1.00 92.88 101 LEU A C 1
ATOM 796 O O . LEU A 1 101 ? -13.479 7.382 19.703 1.00 92.88 101 LEU A O 1
ATOM 800 N N . LYS A 1 102 ? -14.004 5.921 18.085 1.00 92.50 102 LYS A N 1
ATOM 801 C CA . LYS A 1 102 ? -15.241 5.435 18.732 1.00 92.50 102 LYS A CA 1
ATOM 802 C C . LYS A 1 102 ? -14.986 4.709 20.053 1.00 92.50 102 LYS A C 1
ATOM 804 O O . LYS A 1 102 ? -15.878 4.645 20.891 1.00 92.50 102 LYS A O 1
ATOM 809 N N . MET A 1 103 ? -13.802 4.122 20.201 1.00 91.12 103 MET A N 1
ATOM 810 C CA . MET A 1 103 ? -13.354 3.444 21.416 1.00 91.12 103 MET A CA 1
ATOM 811 C C . MET A 1 103 ? -12.641 4.386 22.395 1.00 91.12 103 MET A C 1
ATOM 813 O O . MET A 1 103 ? -12.188 3.909 23.431 1.00 91.12 103 MET A O 1
ATOM 817 N N . GLU A 1 104 ? -12.489 5.673 22.056 1.00 93.38 104 GLU A N 1
ATOM 818 C CA . GLU A 1 104 ? -11.668 6.646 22.796 1.00 93.38 104 GLU A CA 1
ATOM 819 C C . GLU A 1 104 ? -10.233 6.137 23.058 1.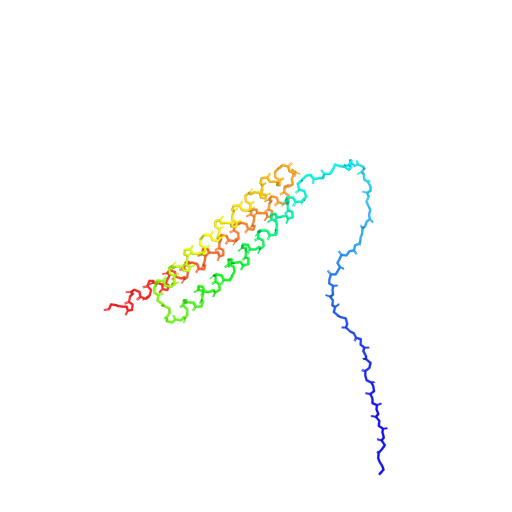00 93.38 104 GLU A C 1
ATOM 821 O O . GLU A 1 104 ? -9.577 6.495 24.035 1.00 93.38 104 GLU A O 1
ATOM 826 N N . ASN A 1 105 ? -9.725 5.281 22.164 1.00 93.06 105 ASN A N 1
ATOM 827 C CA . ASN A 1 105 ? -8.425 4.638 22.289 1.00 93.06 105 ASN A CA 1
ATOM 828 C C . ASN A 1 105 ? -7.362 5.440 21.527 1.00 93.06 105 ASN A C 1
ATOM 830 O O . ASN A 1 105 ? -7.058 5.174 20.361 1.00 93.06 105 ASN A O 1
ATOM 834 N N . THR A 1 106 ? -6.806 6.441 22.204 1.00 93.69 106 THR A N 1
ATOM 835 C CA . THR A 1 106 ? -5.801 7.359 21.649 1.00 93.69 106 THR A CA 1
ATOM 836 C C . THR A 1 106 ? -4.460 6.684 21.363 1.00 93.69 106 THR A C 1
ATOM 838 O O . THR A 1 106 ? -3.771 7.076 20.421 1.00 93.69 106 THR A O 1
ATOM 841 N N . GLU A 1 107 ? -4.100 5.649 22.126 1.00 94.94 107 GLU A N 1
ATOM 842 C CA . GLU A 1 107 ? -2.895 4.847 21.892 1.00 94.94 107 GLU A CA 1
ATOM 843 C C . GLU A 1 107 ? -2.995 4.118 20.549 1.00 94.94 107 GLU A C 1
ATOM 845 O O . GLU A 1 107 ? -2.145 4.309 19.681 1.00 94.94 107 GLU A O 1
ATOM 850 N N . LEU A 1 108 ? -4.095 3.391 20.326 1.00 93.00 108 LEU A N 1
ATOM 851 C CA . LEU A 1 108 ? -4.355 2.704 19.062 1.00 93.00 108 LEU A CA 1
ATOM 852 C C . LEU A 1 108 ? -4.396 3.682 17.882 1.00 93.00 108 LEU A C 1
ATOM 854 O O . LEU A 1 108 ? -3.843 3.390 16.826 1.00 93.00 108 LEU A O 1
ATOM 858 N N . GLN A 1 109 ? -5.029 4.846 18.050 1.00 93.81 109 GLN A N 1
ATOM 859 C CA . GLN A 1 109 ? -5.054 5.874 17.010 1.00 93.81 109 GLN A CA 1
ATOM 860 C C . GLN A 1 109 ? -3.634 6.346 16.654 1.00 93.81 109 GLN A C 1
ATOM 862 O O . GLN A 1 109 ? -3.290 6.429 15.476 1.00 93.81 109 GLN A O 1
ATOM 867 N N . SER A 1 110 ? -2.795 6.613 17.661 1.00 95.31 110 SER A N 1
ATOM 868 C CA . SER A 1 110 ? -1.403 7.028 17.456 1.00 95.31 110 SER A CA 1
ATOM 869 C C . SER A 1 110 ? -0.575 5.956 16.744 1.00 95.31 110 SER A C 1
ATOM 871 O O . SER A 1 110 ? 0.208 6.278 15.850 1.00 95.31 110 SER A O 1
ATOM 873 N N . GLU A 1 111 ? -0.752 4.687 17.116 1.00 95.88 111 GLU A N 1
ATOM 874 C CA . GLU A 1 111 ? -0.088 3.556 16.461 1.00 95.88 111 GLU A CA 1
ATOM 875 C C . GLU A 1 111 ? -0.466 3.444 14.983 1.00 95.88 111 GLU A C 1
ATOM 877 O O . GLU A 1 111 ? 0.415 3.273 14.141 1.00 95.88 111 GLU A O 1
ATOM 882 N N . ILE A 1 112 ? -1.758 3.568 14.659 1.00 95.50 112 ILE A N 1
ATOM 883 C CA . ILE A 1 112 ? -2.244 3.463 13.278 1.00 95.50 112 ILE A CA 1
ATOM 884 C C . ILE A 1 112 ? -1.682 4.594 12.414 1.00 95.50 112 ILE A C 1
ATOM 886 O O . ILE A 1 112 ? -1.209 4.324 11.314 1.00 95.50 112 ILE A O 1
ATOM 890 N N . MET A 1 113 ? -1.681 5.834 12.915 1.00 94.38 113 MET A N 1
ATOM 891 C CA . MET A 1 113 ? -1.126 6.976 12.179 1.00 94.38 113 MET A CA 1
ATOM 892 C C . MET A 1 113 ? 0.362 6.778 11.875 1.00 94.38 113 MET A C 1
ATOM 894 O O . MET A 1 113 ? 0.769 6.876 10.723 1.00 94.38 113 MET A O 1
ATOM 898 N N . LYS A 1 114 ? 1.160 6.404 12.886 1.00 96.31 114 LYS A N 1
ATOM 899 C CA . LYS A 1 114 ? 2.596 6.143 12.701 1.00 96.31 114 LYS A CA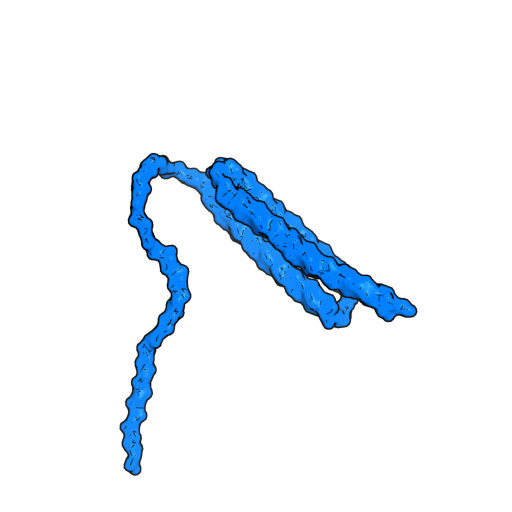 1
ATOM 900 C C . LYS A 1 114 ? 2.858 5.021 11.702 1.00 96.31 114 LYS A C 1
ATOM 902 O O . LYS A 1 114 ? 3.784 5.118 10.902 1.00 96.31 114 LYS A O 1
ATOM 907 N N . GLU A 1 115 ? 2.078 3.942 11.763 1.00 94.62 115 GLU A N 1
ATOM 908 C CA . GLU A 1 115 ? 2.221 2.845 10.807 1.00 94.62 115 GLU A CA 1
ATOM 909 C C . GLU A 1 115 ? 1.822 3.271 9.392 1.00 94.62 115 GLU A C 1
ATOM 911 O O . GLU A 1 115 ? 2.494 2.868 8.446 1.00 94.62 115 GLU A O 1
ATOM 916 N N . SER A 1 116 ? 0.777 4.089 9.240 1.00 93.88 116 SER A N 1
ATOM 917 C CA . SER A 1 116 ? 0.346 4.615 7.943 1.00 93.88 116 SER A CA 1
ATOM 918 C C . SER A 1 116 ? 1.419 5.491 7.299 1.00 93.88 116 SER A C 1
ATOM 920 O O . SER A 1 116 ? 1.784 5.250 6.148 1.00 93.88 116 SER A O 1
ATOM 922 N N . ASP A 1 117 ? 1.974 6.439 8.058 1.00 95.12 117 ASP A N 1
ATOM 923 C CA . ASP A 1 117 ? 3.035 7.334 7.587 1.00 95.12 117 ASP A CA 1
ATOM 924 C C . ASP A 1 117 ? 4.275 6.534 7.167 1.00 95.12 117 ASP A C 1
ATOM 926 O O . ASP A 1 117 ? 4.778 6.685 6.054 1.00 95.12 117 ASP A O 1
ATOM 930 N N . SER A 1 118 ? 4.712 5.602 8.022 1.00 95.56 118 SER A N 1
ATOM 931 C CA . SER A 1 118 ? 5.850 4.724 7.734 1.00 95.56 118 SER A CA 1
ATOM 932 C C . SER A 1 118 ? 5.611 3.852 6.497 1.00 95.56 118 SER A C 1
ATOM 934 O O . SER A 1 118 ? 6.524 3.657 5.696 1.00 95.56 118 SER A O 1
ATOM 936 N N . LEU A 1 119 ? 4.396 3.329 6.305 1.00 93.56 119 LEU A N 1
ATOM 937 C CA . LEU A 1 119 ? 4.075 2.498 5.146 1.00 93.56 119 LEU A CA 1
ATOM 938 C C . LEU A 1 119 ? 4.112 3.299 3.842 1.00 93.56 119 LEU A C 1
ATOM 940 O O . LEU A 1 119 ? 4.580 2.782 2.824 1.00 93.56 119 LEU A O 1
ATOM 944 N N . GLN A 1 120 ? 3.609 4.533 3.878 1.00 94.31 120 GLN A N 1
ATOM 945 C CA . GLN A 1 120 ? 3.631 5.444 2.742 1.00 94.31 120 GLN A CA 1
ATOM 946 C C . GLN A 1 120 ? 5.068 5.828 2.383 1.00 94.31 120 GLN A C 1
ATOM 948 O O . GLN A 1 120 ? 5.449 5.678 1.224 1.00 94.31 120 GLN A O 1
ATOM 953 N N . GLU A 1 121 ? 5.877 6.231 3.365 1.00 96.19 121 GLU A N 1
ATOM 954 C CA . GLU A 1 121 ? 7.288 6.585 3.171 1.00 96.19 121 GLU A CA 1
ATOM 955 C C . GLU A 1 121 ? 8.082 5.419 2.562 1.00 96.19 121 GLU A C 1
ATOM 957 O O . GLU A 1 121 ? 8.669 5.555 1.490 1.00 96.19 121 GLU A O 1
ATOM 962 N N . GLU A 1 122 ? 8.003 4.222 3.157 1.00 93.25 122 GLU A N 1
ATOM 963 C CA . GLU A 1 122 ? 8.691 3.036 2.630 1.00 93.25 122 GLU A CA 1
ATOM 964 C C . GLU A 1 122 ? 8.254 2.659 1.206 1.00 93.25 122 GLU A C 1
ATOM 966 O O . GLU A 1 122 ? 8.999 2.005 0.471 1.00 93.25 122 GLU A O 1
ATOM 971 N N . THR A 1 123 ? 6.999 2.931 0.850 1.00 92.69 123 THR A N 1
ATOM 972 C CA . THR A 1 123 ? 6.466 2.599 -0.475 1.00 92.69 123 THR A CA 1
ATOM 973 C C . THR A 1 123 ? 6.944 3.611 -1.503 1.00 92.69 123 THR A C 1
ATOM 975 O O . THR A 1 123 ? 7.444 3.205 -2.553 1.00 92.69 123 THR A O 1
ATOM 978 N N . GLN A 1 124 ? 6.893 4.895 -1.152 1.00 94.62 124 GLN A N 1
ATOM 979 C CA . GLN A 1 124 ? 7.404 5.991 -1.963 1.00 94.62 124 GLN A CA 1
ATOM 980 C C . GLN A 1 124 ? 8.890 5.794 -2.290 1.00 94.62 124 GLN A C 1
ATOM 982 O O . GLN A 1 124 ? 9.257 5.783 -3.461 1.00 94.62 124 GLN A O 1
ATOM 987 N N . GLU A 1 125 ? 9.731 5.489 -1.296 1.00 94.06 125 GLU A N 1
ATOM 988 C CA . GLU A 1 125 ? 11.165 5.245 -1.517 1.00 94.06 125 GLU A CA 1
ATOM 989 C C . GLU A 1 125 ? 11.459 4.099 -2.501 1.00 94.06 125 GLU A C 1
ATOM 991 O O . GLU A 1 125 ? 12.512 4.054 -3.145 1.00 94.06 125 GLU A O 1
ATOM 996 N N . VAL A 1 126 ? 10.598 3.079 -2.540 1.00 92.56 126 VAL A N 1
ATOM 997 C CA . VAL A 1 126 ? 10.779 1.931 -3.439 1.00 92.56 126 VAL A CA 1
ATOM 998 C C . VAL A 1 126 ? 10.337 2.279 -4.857 1.00 92.56 126 VAL A C 1
ATOM 1000 O O . VAL A 1 126 ? 10.966 1.810 -5.806 1.00 92.56 126 VAL A O 1
ATOM 1003 N N . ILE A 1 127 ? 9.295 3.095 -4.995 1.00 92.81 127 ILE A N 1
ATOM 1004 C CA . ILE A 1 127 ? 8.795 3.568 -6.287 1.00 92.81 127 ILE A CA 1
ATOM 1005 C C . ILE A 1 127 ? 9.775 4.558 -6.909 1.00 92.81 127 ILE A C 1
ATOM 1007 O O . ILE A 1 127 ? 10.161 4.352 -8.054 1.00 92.81 127 ILE A O 1
ATOM 1011 N N . GLU A 1 128 ? 10.273 5.536 -6.152 1.00 94.12 128 GLU A N 1
ATOM 1012 C CA . GLU A 1 128 ? 11.251 6.518 -6.645 1.00 94.12 128 GLU A CA 1
ATOM 1013 C C . GLU A 1 128 ? 12.488 5.830 -7.237 1.00 94.12 128 GLU A C 1
ATOM 1015 O O . GLU A 1 128 ? 12.894 6.106 -8.364 1.00 94.12 128 GLU A O 1
ATOM 1020 N N . ARG A 1 129 ? 13.025 4.818 -6.543 1.00 91.00 129 ARG A N 1
ATOM 1021 C CA . ARG A 1 129 ? 14.144 4.007 -7.056 1.00 91.00 129 ARG A CA 1
ATOM 1022 C C . ARG A 1 129 ? 13.813 3.246 -8.343 1.00 91.00 129 ARG A C 1
ATOM 1024 O O . ARG A 1 129 ? 14.705 2.954 -9.138 1.00 91.00 129 ARG A O 1
ATOM 1031 N N . ALA A 1 130 ? 12.557 2.858 -8.541 1.00 89.75 130 ALA A N 1
ATOM 1032 C CA . ALA A 1 130 ? 12.131 2.205 -9.772 1.00 89.75 130 ALA A CA 1
ATOM 1033 C C . ALA A 1 130 ? 11.936 3.207 -10.919 1.00 89.75 130 ALA A C 1
ATOM 1035 O O . ALA A 1 130 ? 12.293 2.898 -12.055 1.00 89.75 130 ALA A O 1
ATOM 1036 N N . GLU A 1 131 ? 11.436 4.406 -10.629 1.00 90.56 131 GLU A N 1
ATOM 1037 C CA . GLU A 1 131 ? 11.306 5.504 -11.592 1.00 90.56 131 GLU A CA 1
ATOM 1038 C C . GLU A 1 131 ? 12.673 6.011 -12.078 1.00 90.56 131 GLU A C 1
ATOM 1040 O O . GLU A 1 131 ? 12.858 6.271 -13.271 1.00 90.56 131 GLU A O 1
ATOM 1045 N N . GLU A 1 132 ? 13.673 6.059 -11.193 1.00 89.94 132 GLU A N 1
ATOM 1046 C CA . GLU A 1 132 ? 15.071 6.297 -11.574 1.00 89.94 132 GLU A CA 1
ATOM 1047 C C . GLU A 1 132 ? 15.543 5.253 -12.598 1.00 89.94 132 GLU A C 1
ATOM 1049 O O . GLU A 1 132 ? 16.057 5.604 -13.662 1.00 89.94 132 GLU A O 1
ATOM 1054 N N . ARG A 1 133 ? 15.272 3.962 -12.351 1.00 87.62 133 ARG A N 1
ATOM 1055 C CA . ARG A 1 133 ? 15.632 2.891 -13.293 1.00 87.62 133 ARG A CA 1
ATOM 1056 C C . ARG A 1 133 ? 14.901 3.007 -14.632 1.00 87.62 133 ARG A C 1
ATOM 1058 O O . ARG A 1 133 ? 15.493 2.710 -15.671 1.00 87.62 133 ARG A O 1
ATOM 1065 N N . LEU A 1 134 ? 13.634 3.420 -14.633 1.00 87.94 134 LEU A N 1
ATOM 1066 C CA . LEU A 1 134 ? 12.893 3.688 -15.870 1.00 87.94 134 LEU A CA 1
ATOM 1067 C C . LEU A 1 134 ? 13.554 4.800 -16.686 1.00 87.94 134 LEU A C 1
ATOM 1069 O O . LEU A 1 134 ? 13.689 4.676 -17.905 1.00 87.94 134 LEU A O 1
ATOM 1073 N N . THR A 1 135 ? 14.007 5.855 -16.012 1.00 89.38 135 THR A N 1
ATOM 1074 C CA . THR A 1 135 ? 14.710 6.974 -16.647 1.00 89.38 135 THR A CA 1
ATOM 1075 C C . THR A 1 135 ? 16.014 6.510 -17.300 1.00 89.38 135 THR A C 1
ATOM 1077 O O . THR A 1 135 ? 16.265 6.847 -18.459 1.00 89.38 135 THR A O 1
ATOM 1080 N N . ASP A 1 136 ? 16.796 5.667 -16.618 1.00 86.81 136 ASP A N 1
ATOM 1081 C CA . ASP A 1 136 ? 18.022 5.079 -17.177 1.00 86.81 136 ASP A CA 1
ATOM 1082 C C . ASP A 1 136 ? 17.739 4.252 -18.439 1.00 86.81 136 ASP A C 1
ATOM 1084 O O . ASP A 1 136 ? 18.391 4.435 -19.468 1.00 86.81 136 ASP A O 1
ATOM 1088 N N . LEU A 1 137 ? 16.717 3.387 -18.401 1.00 83.19 137 LEU A N 1
ATOM 1089 C CA . LEU A 1 137 ? 16.317 2.569 -19.552 1.00 83.19 137 LEU A CA 1
ATOM 1090 C C . LEU A 1 137 ? 15.920 3.423 -20.766 1.00 83.19 137 LEU A C 1
ATOM 1092 O O . LEU A 1 137 ? 16.219 3.063 -21.905 1.00 83.19 137 LEU A O 1
ATOM 1096 N N . MET A 1 138 ? 15.266 4.566 -20.542 1.00 84.25 138 MET A N 1
ATOM 1097 C CA . MET A 1 138 ? 14.905 5.497 -21.615 1.00 84.25 138 MET A CA 1
ATOM 1098 C C . MET A 1 138 ? 16.117 6.202 -22.235 1.00 84.25 138 MET A C 1
ATOM 1100 O O . MET A 1 138 ? 16.068 6.566 -23.413 1.00 84.25 138 MET A O 1
ATOM 1104 N N . LEU A 1 139 ? 17.184 6.419 -21.462 1.00 86.62 139 LEU A N 1
ATOM 1105 C CA . LEU A 1 139 ? 18.430 7.013 -21.947 1.00 86.62 139 LEU A CA 1
ATOM 1106 C C . LEU A 1 139 ? 19.305 5.991 -22.683 1.00 86.62 139 LEU A C 1
ATOM 1108 O O . LEU A 1 139 ? 19.897 6.342 -23.698 1.00 86.62 139 LEU A O 1
ATOM 1112 N N . GLU A 1 140 ? 19.346 4.737 -22.221 1.00 80.44 140 GLU A N 1
ATOM 1113 C CA . GLU A 1 140 ? 20.075 3.629 -22.865 1.00 80.44 140 GLU A CA 1
ATOM 1114 C C . GLU A 1 140 ? 19.502 3.250 -24.249 1.00 80.44 140 GLU A C 1
ATOM 1116 O O . GLU A 1 140 ? 20.215 2.694 -25.083 1.00 80.44 140 GLU A O 1
ATOM 1121 N N . ALA A 1 141 ? 18.221 3.538 -24.504 1.00 72.62 141 ALA A N 1
ATOM 1122 C CA . ALA A 1 141 ? 17.532 3.221 -25.759 1.00 72.62 141 ALA A CA 1
ATOM 1123 C C . ALA A 1 141 ? 17.723 4.262 -26.889 1.00 72.62 141 ALA A C 1
ATOM 1125 O O . ALA A 1 141 ? 17.120 4.106 -27.956 1.00 72.62 141 ALA A O 1
ATOM 1126 N N . ARG A 1 142 ? 18.507 5.326 -26.662 1.00 55.91 142 ARG A N 1
ATOM 1127 C CA . ARG A 1 142 ? 18.816 6.390 -27.639 1.00 55.91 142 ARG A CA 1
ATOM 1128 C C . ARG A 1 142 ? 20.186 6.202 -28.280 1.00 55.91 142 ARG A C 1
ATOM 1130 O O . ARG A 1 142 ? 20.288 6.529 -29.483 1.00 55.91 142 ARG A O 1
#

Organism: Paramuricea clavata (NCBI:txid317549)

Secondary structure (DSSP, 8-state):
-----------------------------------HHHHHHHHHHHHHHHHHHHHHHHHHHHHHHHHTT--HHHHHHHHHHHHHHHHHHHHHHHHHHHHHHHTT-HHHHHHHHHHHHHHHHHHHHHHHHHHHHHHHHHHHT-

pLDDT: mean 80.26, std 21.48, range [33.66, 97.25]

Mean predicted aligned error: 12.99 Å